Protein AF-A0A7V1CK65-F1 (afdb_monomer)

Nearest PDB structures (foldseek):
  6btm-assembly1_C  TM=9.304E-01  e=1.076E-06  Flavobacterium johnsoniae UW101

pLDDT: mean 80.93, std 14.14, range [46.09, 96.19]

Radius of gyration: 27.09 Å; Cα contacts (8 Å, |Δi|>4): 71; chains: 1; bounding box: 58×56×83 Å

Sequence (173 aa):
MAKTVESKKAETTEDKFKVKKRDDYAEVDPTLPYEKLNHDIAEAMRPFTLAWKIALAIGVTILIAGAVTFYMQTRIGLGLWGTGESVHWGLDLPTFVFFIGLSHSGTLISAILLFTGSNWRRPIYRCAEAMTFFSLLAVQVILMMHVGKPWRFFYMLPYPNYRTLWTNFRSAL

Secondary structure (DSSP, 8-state):
-HHHHHHHHHHHHHGGG----GGGGT---TTS-HHHHHHHHHHHTSS--HHHHHHHHHHHHHHHHHHHHHHHHHHH-GGGGS-BTTB---SHHHHHHHHHHHHHHHHHHHHHHHHTT-GGGHHHHHHHHHHHHHHHHHHHHHHHHHSS-GGGGGGGS----TT-----TT---

Solvent-accessible surface area (backbone atoms only — not comparable to full-atom values): 10323 Å² total; per-residue (Å²): 123,70,71,66,54,54,53,55,52,51,57,58,52,52,68,75,60,64,73,74,54,86,68,76,82,39,63,74,61,87,82,61,53,70,66,57,56,50,48,56,57,52,54,75,66,51,81,76,49,72,66,53,52,52,54,50,51,52,52,52,50,53,50,51,53,52,52,50,52,48,53,50,33,68,73,78,31,63,59,80,74,73,36,45,97,90,41,79,71,56,71,62,56,62,50,39,54,51,30,51,50,52,21,48,51,25,53,48,53,47,52,51,44,57,72,67,67,51,76,58,44,72,76,52,46,64,55,26,53,50,49,22,52,56,25,48,52,53,34,52,51,48,54,48,62,70,41,69,57,53,92,56,54,72,66,74,52,88,59,97,47,98,79,75,65,76,63,72,86,85,52,96,117

Foldseek 3Di:
DVVVVVVVVVVVVVVVPPPPPPVVVADPPPPDPPVVVVVVVVVVVPDDDPVRVVVVVVVVVVVVVLVVVLVVCLVPHPCVQVADPVGLDDVLVVLLVVLVVQLVVLVVLLVVCVVVVGRRCVVVNVVSVVRNVVSVVVNVSSVCSSPRNSVCVCLCDADDDPVRDGHDPVDPD

Structure (mmCIF, N/CA/C/O backbone):
data_AF-A0A7V1CK65-F1
#
_entry.id   AF-A0A7V1CK65-F1
#
loop_
_atom_site.group_PDB
_atom_site.id
_atom_site.type_symbol
_atom_site.label_atom_id
_atom_site.label_alt_id
_atom_site.label_comp_id
_atom_site.label_asym_id
_atom_site.label_entity_id
_atom_site.label_seq_id
_atom_site.pdbx_PDB_ins_code
_atom_site.Cartn_x
_atom_site.Cartn_y
_atom_site.Cartn_z
_atom_site.occupancy
_atom_site.B_iso_or_equiv
_atom_site.auth_seq_id
_atom_site.auth_comp_id
_atom_site.auth_asym_id
_atom_site.auth_atom_id
_atom_site.pdbx_PDB_model_num
ATOM 1 N N . M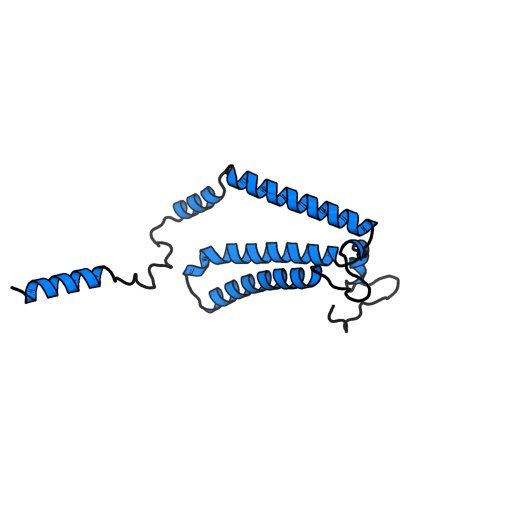ET A 1 1 ? -13.813 29.474 64.275 1.00 53.50 1 MET A N 1
ATOM 2 C CA . MET A 1 1 ? -14.329 29.753 62.914 1.00 53.50 1 MET A CA 1
ATOM 3 C C . MET A 1 1 ? -13.373 29.371 61.779 1.00 53.50 1 MET A C 1
ATOM 5 O O . MET A 1 1 ? -13.868 29.073 60.707 1.00 53.50 1 MET A O 1
ATOM 9 N N . ALA A 1 2 ? -12.046 29.323 61.975 1.00 54.62 2 ALA A N 1
ATOM 10 C CA . ALA A 1 2 ? -11.103 28.975 60.897 1.00 54.62 2 ALA A CA 1
ATOM 11 C C . ALA A 1 2 ? -11.134 27.488 60.461 1.00 54.62 2 ALA A C 1
ATOM 13 O O . ALA A 1 2 ? -11.035 27.198 59.273 1.00 54.62 2 ALA A O 1
ATOM 14 N N . LYS A 1 3 ? -11.364 26.546 61.390 1.00 55.03 3 LYS A N 1
ATOM 15 C CA . LYS A 1 3 ? -11.368 25.097 61.087 1.00 55.03 3 LYS A CA 1
ATOM 16 C C . LYS A 1 3 ? -12.515 24.638 60.170 1.00 55.03 3 LYS A C 1
ATOM 18 O O . LYS A 1 3 ? -12.366 23.664 59.443 1.00 55.03 3 LYS A O 1
ATOM 23 N N . THR A 1 4 ? -13.644 25.346 60.161 1.00 55.25 4 THR A N 1
ATOM 24 C CA . THR A 1 4 ? -14.797 25.015 59.305 1.00 55.25 4 THR A CA 1
ATOM 25 C C . THR A 1 4 ? -14.599 25.436 57.847 1.00 55.25 4 THR A C 1
ATOM 27 O O . THR A 1 4 ? -15.210 24.855 56.956 1.00 55.25 4 THR A O 1
ATOM 30 N N . VAL A 1 5 ? -13.733 26.420 57.583 1.00 58.66 5 VAL A N 1
ATOM 31 C CA . VAL A 1 5 ? -13.444 26.896 56.221 1.00 58.66 5 VAL A CA 1
ATOM 32 C C . VAL A 1 5 ? -12.428 25.986 55.521 1.00 58.66 5 VAL A C 1
ATOM 34 O O . VAL A 1 5 ? -12.585 25.705 54.335 1.00 58.66 5 VAL A O 1
ATOM 37 N N . GLU A 1 6 ? -11.436 25.462 56.249 1.00 57.75 6 GLU A N 1
ATOM 38 C CA . GLU A 1 6 ? -10.479 24.479 55.713 1.00 57.75 6 GLU A CA 1
ATOM 39 C C . GLU A 1 6 ? -11.134 23.138 55.373 1.00 57.75 6 GLU A C 1
ATOM 41 O O . GLU A 1 6 ? -10.889 22.601 54.296 1.00 57.75 6 GLU A O 1
ATOM 46 N N . SER A 1 7 ? -12.028 22.640 56.234 1.00 54.75 7 SER A N 1
ATOM 47 C CA . SER A 1 7 ? -12.791 21.409 55.979 1.00 54.75 7 SER A CA 1
ATOM 48 C C . SER A 1 7 ? -13.631 21.512 54.701 1.00 54.75 7 SER A C 1
ATOM 50 O O . SER A 1 7 ? -13.598 20.610 53.868 1.00 54.75 7 SER A O 1
ATOM 52 N N . LYS A 1 8 ? -14.302 22.649 54.486 1.00 53.94 8 LYS A N 1
ATOM 53 C CA . LYS A 1 8 ? -15.133 22.863 53.295 1.00 53.94 8 LYS A CA 1
ATOM 54 C C . LYS A 1 8 ? -14.306 23.000 52.012 1.00 53.94 8 LYS A C 1
ATOM 56 O O . LYS A 1 8 ? -14.773 22.624 50.939 1.00 53.94 8 LYS A O 1
ATOM 61 N N . LYS A 1 9 ? -13.081 23.531 52.119 1.00 54.41 9 LYS A N 1
ATOM 62 C CA . LYS A 1 9 ? -12.135 23.669 51.001 1.00 54.41 9 LYS A CA 1
ATOM 63 C C . LYS A 1 9 ? -11.519 22.325 50.608 1.00 54.41 9 LYS A C 1
ATOM 65 O O . LYS A 1 9 ? -11.358 22.092 49.417 1.00 54.41 9 LYS A O 1
ATOM 70 N N . ALA A 1 10 ? -11.245 21.451 51.580 1.00 53.75 10 ALA A N 1
ATOM 71 C CA . ALA A 1 10 ? -10.766 20.089 51.342 1.00 53.75 10 ALA A CA 1
ATOM 72 C C . ALA A 1 10 ? -11.810 19.244 50.587 1.00 53.75 10 ALA A C 1
ATOM 74 O O . ALA A 1 10 ? -11.482 18.619 49.579 1.00 53.75 10 ALA A O 1
ATOM 75 N N . GLU A 1 11 ? -13.079 19.340 50.990 1.00 53.78 11 GLU A N 1
ATOM 76 C CA . GLU A 1 11 ? -14.201 18.627 50.363 1.00 53.78 11 GLU A CA 1
ATOM 77 C C . GLU A 1 11 ? -14.463 19.098 48.915 1.00 53.78 11 GLU A C 1
ATOM 79 O O . GLU A 1 11 ? -14.742 18.296 48.027 1.00 53.78 11 GLU A O 1
ATOM 84 N N . THR A 1 12 ? -14.266 20.393 48.620 1.00 55.34 12 THR A N 1
ATOM 85 C CA . THR A 1 12 ? -14.391 20.923 47.244 1.00 55.34 12 THR A CA 1
ATOM 86 C C . THR A 1 12 ? -13.202 20.597 46.338 1.00 55.34 12 THR A C 1
ATOM 88 O O . THR A 1 12 ? -13.341 20.650 45.114 1.00 55.34 12 THR A O 1
ATOM 91 N N . THR A 1 13 ? -12.030 20.286 46.895 1.00 51.69 13 THR A N 1
ATOM 92 C CA . THR A 1 13 ? -10.880 19.802 46.115 1.00 51.69 13 THR A CA 1
ATOM 93 C C . THR A 1 13 ? -10.961 18.312 45.801 1.00 51.69 13 THR A C 1
ATOM 95 O O . THR A 1 13 ? -10.567 17.930 44.701 1.00 51.69 13 THR A O 1
ATOM 98 N N . GLU A 1 14 ? -11.519 17.485 46.692 1.00 52.25 14 GLU A N 1
ATOM 99 C CA . GLU A 1 14 ? -11.723 16.052 46.422 1.00 52.25 14 GLU A CA 1
ATOM 100 C C . GLU A 1 14 ? -12.759 15.813 45.318 1.00 52.25 14 GLU A C 1
ATOM 102 O O . GLU A 1 14 ? -12.556 14.964 44.451 1.00 52.25 14 GLU A O 1
ATOM 107 N N . ASP A 1 15 ? -13.814 16.628 45.253 1.00 51.44 15 ASP A N 1
ATOM 108 C CA . ASP A 1 15 ? -14.840 16.501 44.209 1.00 51.44 15 ASP A CA 1
ATOM 109 C C . ASP A 1 15 ? -14.325 16.924 42.815 1.00 51.44 15 ASP A C 1
ATOM 111 O O . ASP A 1 15 ? -14.802 16.446 41.785 1.00 51.44 15 ASP A O 1
ATOM 115 N N . LYS A 1 16 ? -13.282 17.769 42.765 1.00 49.78 16 LYS A N 1
ATOM 116 C CA . LYS A 1 16 ? -12.586 18.153 41.521 1.00 49.78 16 LYS A CA 1
ATOM 117 C C . LYS A 1 16 ? -11.588 17.104 41.030 1.00 49.78 16 LYS A C 1
ATOM 119 O O . LYS A 1 16 ? -11.169 17.172 39.876 1.00 49.78 16 LYS A O 1
ATOM 124 N N . PHE A 1 17 ? -11.231 16.140 41.876 1.00 47.66 17 PHE A N 1
ATOM 125 C CA . PHE A 1 17 ? -10.341 15.028 41.552 1.00 47.66 17 PHE A CA 1
ATOM 126 C C . PHE A 1 17 ? -11.060 13.683 41.709 1.00 47.66 17 PHE A C 1
ATOM 128 O O . PHE A 1 17 ? -10.465 12.684 42.110 1.00 47.66 17 PHE A O 1
ATOM 135 N N . LYS A 1 18 ? -12.349 13.616 41.346 1.00 49.09 18 LYS A N 1
ATOM 136 C CA . LYS A 1 18 ? -12.960 12.330 41.001 1.00 49.09 18 LYS A CA 1
ATOM 137 C C . LYS A 1 18 ? -12.278 11.809 39.745 1.00 49.09 18 LYS A C 1
ATOM 139 O O . LYS A 1 18 ? -12.666 12.122 38.621 1.00 49.09 18 LYS A O 1
ATOM 144 N N . VAL A 1 19 ? -11.229 11.017 39.954 1.00 51.81 19 VAL A N 1
ATOM 145 C CA . VAL A 1 19 ? -10.688 10.115 38.943 1.00 51.81 19 VAL A CA 1
ATOM 146 C C . VAL A 1 19 ? -11.854 9.233 38.519 1.00 51.81 19 VAL A C 1
ATOM 148 O O . VAL A 1 19 ? -12.283 8.350 39.262 1.00 51.81 19 VAL A O 1
ATOM 151 N N . LYS A 1 20 ? -12.426 9.556 37.358 1.00 46.72 20 LYS A N 1
ATOM 152 C CA . LYS A 1 20 ? -13.507 8.799 36.735 1.00 46.72 20 LYS A CA 1
ATOM 153 C C . LYS A 1 20 ? -13.046 7.337 36.675 1.00 46.72 20 LYS A C 1
ATOM 155 O O . LYS A 1 20 ? -11.889 7.063 36.336 1.00 46.72 20 LYS A O 1
ATOM 160 N N . LYS A 1 21 ? -13.878 6.422 37.172 1.00 46.09 21 LYS A N 1
ATOM 161 C CA . LYS A 1 21 ? -13.470 5.043 37.462 1.00 46.09 21 LYS A CA 1
ATOM 162 C C . LYS A 1 21 ? -12.960 4.434 36.156 1.00 46.09 21 LYS A C 1
ATOM 164 O O . LYS A 1 21 ? -13.515 4.714 35.100 1.00 46.09 21 LYS A O 1
ATOM 169 N N . ARG A 1 22 ? -11.898 3.621 36.195 1.00 53.06 22 ARG A N 1
ATOM 170 C CA . ARG A 1 22 ? -11.298 3.000 34.988 1.00 53.06 22 ARG A CA 1
ATOM 171 C C . ARG A 1 22 ? -12.320 2.245 34.118 1.00 53.06 22 ARG A C 1
ATOM 173 O O . ARG A 1 22 ? -12.087 2.064 32.927 1.00 53.06 22 ARG A O 1
ATOM 180 N N . ASP A 1 23 ? -13.442 1.875 34.718 1.00 54.28 23 ASP A N 1
ATOM 181 C CA . ASP A 1 23 ? -14.558 1.145 34.127 1.00 54.28 23 ASP A CA 1
ATOM 182 C C . ASP A 1 23 ? -15.474 2.062 33.274 1.00 54.28 23 ASP A C 1
ATOM 184 O O . ASP A 1 23 ? -16.091 1.607 32.315 1.00 54.28 23 ASP A O 1
ATOM 188 N N . ASP A 1 24 ? -15.472 3.380 33.523 1.00 51.09 24 ASP A N 1
ATOM 189 C CA . ASP A 1 24 ? -16.357 4.366 32.876 1.00 51.09 24 ASP A CA 1
ATOM 190 C C . ASP A 1 24 ? -15.937 4.753 31.440 1.00 51.09 24 ASP A C 1
ATOM 192 O O . ASP A 1 24 ? -16.645 5.496 30.757 1.00 51.09 24 ASP A O 1
ATOM 196 N N . TYR A 1 25 ? -14.755 4.332 30.981 1.00 49.75 25 TYR A N 1
ATOM 197 C CA . TYR A 1 25 ? -14.210 4.707 29.664 1.00 49.75 25 TYR A CA 1
ATOM 198 C C . TYR A 1 25 ? -14.469 3.658 28.571 1.00 49.75 25 TYR A C 1
ATOM 200 O O . TYR A 1 25 ? -14.114 3.874 27.414 1.00 49.75 25 TYR A O 1
ATOM 208 N N . ALA A 1 26 ? -15.036 2.507 28.939 1.00 51.78 26 ALA A N 1
ATOM 209 C CA . ALA A 1 26 ? -14.971 1.280 28.147 1.00 51.78 26 ALA A CA 1
ATOM 210 C C . ALA A 1 26 ? -16.319 0.585 27.932 1.00 51.78 26 ALA A C 1
ATOM 212 O O . ALA A 1 26 ? -16.426 -0.283 27.061 1.00 51.78 26 ALA A O 1
ATOM 213 N N . GLU A 1 27 ? -17.328 0.919 28.729 1.00 57.62 27 GLU A N 1
ATOM 214 C CA . GLU A 1 27 ? -18.617 0.255 28.661 1.00 57.62 27 GLU A CA 1
ATOM 215 C C . GLU A 1 27 ? -19.475 0.958 27.608 1.00 57.62 27 GLU A C 1
ATOM 217 O O . GLU A 1 27 ? -19.899 2.099 27.777 1.00 57.62 27 GLU A O 1
ATOM 222 N N . VAL A 1 28 ? -19.685 0.286 26.469 1.00 58.25 28 VAL A N 1
ATOM 223 C CA . VAL A 1 28 ? -20.832 0.588 25.604 1.00 58.25 28 VAL A CA 1
ATOM 224 C C . VAL A 1 28 ? -22.032 0.556 26.533 1.00 58.25 28 VAL A C 1
ATOM 226 O O . VAL A 1 28 ? -22.302 -0.517 27.067 1.00 58.25 28 VAL A O 1
ATOM 229 N N . ASP A 1 29 ? -22.659 1.711 26.776 1.00 62.03 29 ASP A N 1
ATOM 230 C CA . ASP A 1 29 ? -23.766 1.833 27.722 1.00 62.03 29 ASP A CA 1
ATOM 231 C C . ASP A 1 29 ? -24.743 0.672 27.468 1.00 62.03 29 ASP A C 1
ATOM 233 O O . ASP A 1 29 ? -25.343 0.609 26.389 1.00 62.03 29 ASP A O 1
ATOM 237 N N . PRO A 1 30 ? -24.850 -0.300 28.395 1.00 60.47 30 PRO A N 1
ATOM 238 C CA . PRO A 1 30 ? -25.604 -1.525 28.162 1.00 60.47 30 PRO A CA 1
ATOM 239 C C . PRO A 1 30 ? -27.108 -1.247 28.041 1.00 60.47 30 PRO A C 1
ATOM 241 O O . PRO A 1 30 ? -27.868 -2.145 27.682 1.00 60.47 30 PRO A O 1
ATOM 244 N N . THR A 1 31 ? -27.539 -0.009 28.313 1.00 62.12 31 THR A N 1
ATOM 245 C CA . THR A 1 31 ? -28.909 0.469 28.127 1.00 62.12 31 THR A CA 1
ATOM 246 C C . THR A 1 31 ? -29.175 1.055 26.737 1.00 62.12 31 THR A C 1
ATOM 248 O O . THR A 1 31 ? -30.337 1.296 26.399 1.00 62.12 31 THR A O 1
ATOM 251 N N . LEU A 1 32 ? -28.146 1.258 25.898 1.00 66.31 32 LEU A N 1
ATOM 252 C CA . LEU A 1 32 ? -28.332 1.720 24.523 1.00 66.31 32 LEU A CA 1
ATOM 253 C C . LEU A 1 32 ? -29.035 0.630 23.698 1.00 66.31 32 LEU A C 1
ATOM 255 O O . LEU A 1 32 ? -28.490 -0.463 23.520 1.00 66.31 32 LEU A O 1
ATOM 259 N N . PRO A 1 33 ? -30.226 0.912 23.138 1.00 78.94 33 PRO A N 1
ATOM 260 C CA . PRO A 1 33 ? -30.889 -0.015 22.236 1.00 78.94 33 PRO A CA 1
ATOM 261 C C . PRO A 1 33 ? -29.985 -0.295 21.031 1.00 78.94 33 PRO A C 1
ATOM 263 O O . PRO A 1 33 ? -29.454 0.646 20.435 1.00 78.94 33 PRO A O 1
ATOM 266 N N . TYR A 1 34 ? -29.867 -1.562 20.615 1.00 78.56 34 TYR A N 1
ATOM 267 C CA . TYR A 1 34 ? -29.152 -1.947 19.384 1.00 78.56 34 TYR A CA 1
ATOM 268 C C . TYR A 1 34 ? -29.597 -1.130 18.160 1.00 78.56 34 TYR A C 1
ATOM 270 O O . TYR A 1 34 ? -28.805 -0.867 17.260 1.00 78.56 34 TYR A O 1
ATOM 278 N N . GLU A 1 35 ? -30.856 -0.689 18.153 1.00 82.31 35 GLU A N 1
ATOM 279 C CA . GLU A 1 35 ? -31.422 0.201 17.143 1.00 82.31 35 GLU A CA 1
ATOM 280 C C . GLU A 1 35 ? -30.688 1.548 17.051 1.00 82.31 35 GLU A C 1
ATOM 282 O O . GLU A 1 35 ? -30.358 1.976 15.948 1.00 82.31 35 GLU A O 1
ATOM 287 N N . LYS A 1 36 ? -30.355 2.182 18.187 1.00 82.94 36 LYS A N 1
ATOM 288 C CA . LYS A 1 36 ? -29.600 3.446 18.201 1.00 82.94 36 LYS A CA 1
ATOM 289 C C . LYS A 1 36 ? -28.174 3.246 17.705 1.00 82.94 36 LYS A C 1
ATOM 291 O O . LYS A 1 36 ? -27.726 3.998 16.855 1.00 82.94 36 LYS A O 1
ATOM 296 N N . LEU A 1 37 ? -27.502 2.181 18.146 1.00 80.81 37 LEU A N 1
ATOM 297 C CA . LEU A 1 37 ? -26.152 1.858 17.673 1.00 80.81 37 LEU A CA 1
ATOM 298 C C . LEU A 1 37 ? -26.119 1.644 16.151 1.00 80.81 37 LEU A C 1
ATOM 300 O O . LEU A 1 37 ? -25.236 2.154 15.464 1.00 80.81 37 LEU A O 1
ATOM 304 N N . ASN A 1 38 ? -27.091 0.902 15.617 1.00 87.00 38 ASN A N 1
ATOM 305 C CA . ASN A 1 38 ? -27.206 0.679 14.180 1.00 87.00 38 ASN A CA 1
ATOM 306 C C . ASN A 1 38 ? -27.516 1.975 13.431 1.00 87.00 38 ASN A C 1
ATOM 308 O O . ASN A 1 38 ? -26.940 2.201 12.369 1.00 87.00 38 ASN A O 1
ATOM 312 N N . HIS A 1 39 ? -28.387 2.824 13.980 1.00 86.75 39 HIS A N 1
ATOM 313 C CA . HIS A 1 39 ? -28.687 4.132 13.412 1.00 86.75 39 HIS A CA 1
ATOM 314 C C . HIS A 1 39 ? -27.444 5.033 13.388 1.00 86.75 39 HIS A C 1
ATOM 316 O O . HIS A 1 39 ? -27.161 5.617 12.349 1.00 86.75 39 HIS A O 1
ATOM 322 N N . ASP A 1 40 ? -26.655 5.079 14.461 1.00 85.31 40 ASP A N 1
ATOM 323 C CA . ASP A 1 40 ? -25.446 5.907 14.559 1.00 85.31 40 ASP A CA 1
ATOM 324 C C . ASP A 1 40 ? -24.343 5.431 13.594 1.00 85.31 40 ASP A C 1
ATOM 326 O O . ASP A 1 40 ? -23.689 6.229 12.920 1.00 85.31 40 ASP A O 1
ATOM 330 N N . ILE A 1 41 ? -24.161 4.112 13.456 1.00 84.06 41 ILE A N 1
ATOM 331 C CA . ILE A 1 41 ? -23.229 3.534 12.471 1.00 84.06 41 ILE A CA 1
ATOM 332 C C . ILE A 1 41 ? -23.733 3.7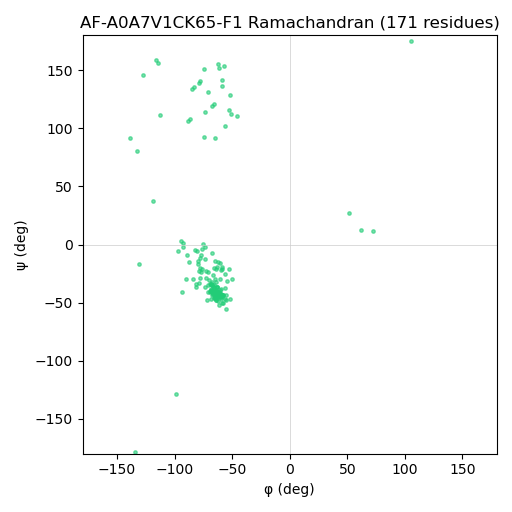74 11.040 1.00 84.06 41 ILE A C 1
ATOM 334 O O . ILE A 1 41 ? -22.939 4.074 10.146 1.00 84.06 41 ILE A O 1
ATOM 338 N N . ALA A 1 42 ? -25.040 3.650 10.802 1.00 85.94 42 ALA A N 1
ATOM 339 C CA . ALA A 1 42 ? -25.643 3.944 9.505 1.00 85.94 42 ALA A CA 1
ATOM 340 C C . ALA A 1 42 ? -25.574 5.438 9.167 1.00 85.94 42 ALA A C 1
ATOM 342 O O . ALA A 1 42 ? -25.408 5.807 8.006 1.00 85.94 42 ALA A O 1
ATOM 343 N N . GLU A 1 43 ? -25.632 6.303 10.173 1.00 85.81 43 GLU A N 1
ATOM 344 C CA . GLU A 1 43 ? -25.443 7.738 10.034 1.00 85.81 43 GLU A CA 1
ATOM 345 C C . GLU A 1 43 ? -24.000 8.083 9.658 1.00 85.81 43 GLU A C 1
ATOM 347 O O . GLU A 1 43 ? -23.792 8.937 8.801 1.00 85.81 43 GLU A O 1
ATOM 352 N N . ALA A 1 44 ? -23.000 7.349 10.150 1.00 79.31 44 ALA A N 1
ATOM 353 C CA . ALA A 1 44 ? -21.628 7.473 9.647 1.00 79.31 44 ALA A CA 1
ATOM 354 C C . ALA A 1 44 ? -21.484 7.083 8.155 1.00 79.31 44 ALA A C 1
ATOM 356 O O . ALA A 1 44 ? -20.519 7.4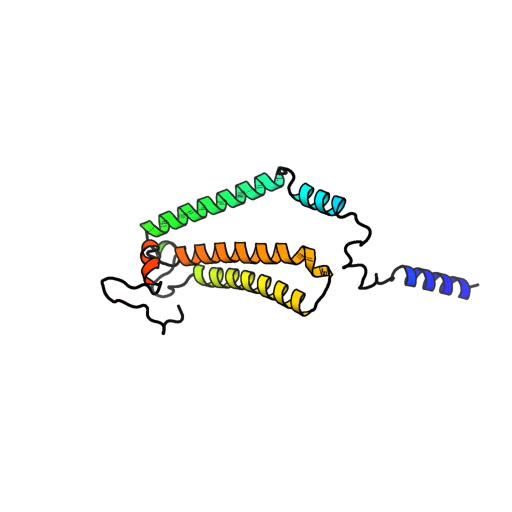89 7.507 1.00 79.31 44 ALA A O 1
ATOM 357 N N . MET A 1 45 ? -22.440 6.328 7.594 1.00 81.88 45 MET A N 1
ATOM 358 C CA . MET A 1 45 ? -22.520 5.993 6.163 1.00 81.88 45 MET A CA 1
ATOM 359 C C . MET A 1 45 ? -23.384 6.971 5.344 1.00 81.88 45 MET A C 1
ATOM 361 O O . MET A 1 45 ? -23.494 6.806 4.125 1.00 81.88 45 MET A O 1
ATOM 365 N N . ARG A 1 46 ? -24.009 7.983 5.968 1.00 78.62 46 ARG A N 1
ATOM 366 C CA . ARG A 1 46 ? -24.819 8.989 5.258 1.00 78.62 46 ARG A CA 1
ATOM 367 C C . ARG A 1 46 ? -23.975 9.804 4.265 1.00 78.62 46 ARG A C 1
ATOM 369 O O . ARG A 1 46 ? -22.754 9.897 4.402 1.00 78.62 46 ARG A O 1
ATOM 376 N N . PRO A 1 47 ? -24.614 10.371 3.222 1.00 67.81 47 PRO A N 1
ATOM 377 C CA . PRO A 1 47 ? -23.916 10.844 2.037 1.00 67.81 47 PRO A CA 1
ATOM 378 C C . PRO A 1 47 ? -22.908 11.963 2.304 1.00 67.81 47 PRO A C 1
ATOM 380 O O . PRO A 1 47 ? -23.032 12.787 3.206 1.00 67.81 47 PRO A O 1
ATOM 383 N N . PHE A 1 48 ? -21.909 11.970 1.428 1.00 66.69 48 PHE A N 1
ATOM 384 C CA . PHE A 1 48 ? -20.650 12.687 1.529 1.00 66.69 48 PHE A CA 1
ATOM 385 C C . PHE A 1 48 ? -20.782 14.184 1.815 1.00 66.69 48 PHE A C 1
ATOM 387 O O . PHE A 1 48 ? -21.229 14.963 0.963 1.00 66.69 48 PHE A O 1
ATOM 394 N N . THR A 1 49 ? -20.281 14.590 2.981 1.00 86.75 49 THR A N 1
ATOM 395 C CA . THR A 1 49 ? -19.992 15.993 3.283 1.00 86.75 49 THR A CA 1
ATOM 396 C C . THR A 1 49 ? -19.026 16.564 2.242 1.00 86.75 49 THR A C 1
ATOM 398 O O . THR A 1 49 ? -18.239 15.843 1.621 1.00 86.75 49 THR A O 1
ATOM 401 N N . LEU A 1 50 ? -19.068 17.880 2.034 1.00 88.31 50 LEU A N 1
ATOM 402 C CA . LEU A 1 50 ? -18.174 18.550 1.086 1.00 88.31 50 LEU A CA 1
ATOM 403 C C . LEU A 1 50 ? -16.693 18.276 1.416 1.00 88.31 50 LEU A C 1
ATOM 405 O O . LEU A 1 50 ? -15.901 18.020 0.514 1.00 88.31 50 LEU A O 1
ATOM 409 N N . ALA A 1 51 ? -16.352 18.217 2.707 1.00 88.88 51 ALA A N 1
ATOM 410 C CA . ALA A 1 51 ? -15.024 17.843 3.185 1.00 88.88 51 ALA A CA 1
ATOM 411 C C . ALA A 1 51 ? -14.607 16.429 2.741 1.00 88.88 51 ALA A C 1
ATOM 413 O O . ALA A 1 51 ? -13.493 16.249 2.255 1.00 88.88 51 ALA A O 1
ATOM 414 N N . TRP A 1 52 ? -15.505 15.441 2.836 1.00 90.19 52 TRP A N 1
ATOM 415 C CA . TRP A 1 52 ? -15.219 14.082 2.372 1.00 90.19 52 TRP A CA 1
ATOM 416 C C . TRP A 1 52 ? -14.974 14.039 0.862 1.00 90.19 52 TRP A C 1
ATOM 418 O O . TRP A 1 52 ? -14.028 13.401 0.408 1.00 90.19 52 TRP A O 1
ATOM 428 N N . LYS A 1 53 ? -15.780 14.765 0.071 1.00 90.88 53 LYS A N 1
ATOM 429 C CA . LYS A 1 53 ? -15.606 14.827 -1.391 1.00 90.88 53 LYS A CA 1
ATOM 430 C C . LYS A 1 53 ? -14.267 15.451 -1.777 1.00 90.88 53 LYS A C 1
ATOM 432 O O . LYS A 1 53 ? -13.616 14.951 -2.688 1.00 90.88 53 LYS A O 1
ATOM 437 N N . ILE A 1 54 ? -13.847 16.507 -1.078 1.00 93.88 54 ILE A N 1
ATOM 438 C CA . ILE A 1 54 ? -12.539 17.142 -1.289 1.00 93.88 54 ILE A CA 1
ATOM 439 C C . ILE A 1 54 ? -11.410 16.170 -0.935 1.00 93.88 54 ILE A C 1
ATOM 441 O O . ILE A 1 54 ? -10.497 15.989 -1.736 1.00 93.88 54 ILE A O 1
ATOM 445 N N . ALA A 1 55 ? -11.487 15.505 0.220 1.00 92.38 55 ALA A N 1
ATOM 446 C CA . ALA A 1 55 ? -10.488 14.520 0.629 1.00 92.38 55 ALA A CA 1
ATOM 447 C C . ALA A 1 55 ? -10.373 13.368 -0.385 1.00 92.38 55 ALA A C 1
ATOM 449 O O . ALA A 1 55 ? -9.264 12.995 -0.771 1.00 92.38 55 ALA A O 1
ATOM 450 N N . LEU A 1 56 ? -11.507 12.857 -0.880 1.00 92.94 56 LEU A N 1
ATOM 451 C CA . LEU A 1 56 ? -11.527 11.842 -1.931 1.00 92.94 56 LEU A CA 1
ATOM 452 C C . LEU A 1 56 ? -10.917 12.371 -3.238 1.00 92.94 56 LEU A C 1
ATOM 454 O O . LEU A 1 56 ? -10.088 11.690 -3.834 1.00 92.94 56 LEU A O 1
ATOM 458 N N . ALA A 1 57 ? -11.279 13.578 -3.677 1.00 94.75 57 ALA A N 1
ATOM 459 C CA . ALA A 1 57 ? -10.739 14.168 -4.902 1.00 94.75 57 ALA A CA 1
ATOM 460 C C . ALA A 1 57 ? -9.213 14.335 -4.836 1.00 94.75 57 ALA A C 1
ATOM 462 O O . ALA A 1 57 ? -8.517 14.009 -5.799 1.00 94.75 57 ALA A O 1
ATOM 463 N N . ILE A 1 58 ? -8.679 14.771 -3.690 1.00 96.12 58 ILE A N 1
ATOM 464 C CA . ILE A 1 58 ? -7.232 14.857 -3.454 1.00 96.12 58 ILE A CA 1
ATOM 465 C C . ILE A 1 58 ? -6.600 13.462 -3.524 1.00 96.12 58 ILE A C 1
ATOM 467 O O . ILE A 1 58 ? -5.631 13.271 -4.257 1.00 96.12 58 ILE A O 1
ATOM 471 N N . GLY A 1 59 ? -7.174 12.474 -2.829 1.00 94.00 59 GLY A N 1
ATOM 472 C CA . GLY A 1 59 ? -6.676 11.096 -2.841 1.00 94.00 59 GLY A CA 1
ATOM 473 C C . GLY A 1 59 ? -6.644 10.483 -4.245 1.00 94.00 59 GLY A C 1
ATOM 474 O O . GLY A 1 59 ? -5.631 9.917 -4.652 1.00 94.00 59 GLY A O 1
ATOM 475 N N . VAL A 1 60 ? -7.714 10.659 -5.024 1.00 95.38 60 VAL A N 1
ATOM 476 C CA . VAL A 1 60 ? -7.799 10.190 -6.417 1.00 95.38 60 VAL A CA 1
ATOM 477 C C . VAL A 1 60 ? -6.789 10.914 -7.306 1.00 95.38 60 VAL A C 1
ATOM 479 O O . VAL A 1 60 ? -6.143 10.278 -8.133 1.00 95.38 60 VAL A O 1
ATOM 482 N N . THR A 1 61 ? -6.595 12.220 -7.116 1.00 96.19 61 THR A N 1
ATOM 483 C CA . THR A 1 61 ? -5.610 12.993 -7.890 1.00 96.19 61 THR A CA 1
ATOM 484 C C . THR A 1 61 ? -4.187 12.495 -7.633 1.00 96.19 61 THR A C 1
ATOM 486 O O . THR A 1 61 ? -3.431 12.289 -8.582 1.00 96.19 61 THR A O 1
ATOM 489 N N . ILE A 1 62 ? -3.833 12.227 -6.371 1.00 95.19 62 ILE A N 1
ATOM 490 C CA . ILE A 1 62 ? -2.528 11.655 -6.001 1.00 95.19 62 ILE A CA 1
ATOM 491 C C . ILE A 1 62 ? -2.362 10.251 -6.598 1.00 95.19 62 ILE A C 1
ATOM 493 O O . ILE A 1 62 ? -1.301 9.942 -7.137 1.00 95.19 62 ILE A O 1
ATOM 497 N N . LEU A 1 63 ? -3.407 9.416 -6.566 1.00 93.44 63 LEU A N 1
ATOM 498 C CA . LEU A 1 63 ? -3.374 8.086 -7.183 1.00 93.44 63 LEU A CA 1
ATOM 499 C C . LEU A 1 63 ? -3.172 8.148 -8.700 1.00 93.44 63 LEU A C 1
ATOM 501 O O . LEU A 1 63 ? -2.368 7.387 -9.235 1.00 93.44 63 LEU A O 1
ATOM 505 N N . ILE A 1 64 ? -3.853 9.062 -9.398 1.00 95.56 64 ILE A N 1
ATOM 506 C CA . ILE A 1 64 ? -3.674 9.259 -10.843 1.00 95.56 64 ILE A CA 1
ATOM 507 C C . ILE A 1 64 ? -2.250 9.735 -11.137 1.00 95.56 64 ILE A C 1
ATOM 509 O O . ILE A 1 64 ? -1.604 9.190 -12.030 1.00 95.56 64 ILE A O 1
ATOM 513 N N . ALA A 1 65 ? -1.729 10.694 -10.367 1.00 94.44 65 ALA A N 1
ATOM 514 C CA . ALA A 1 65 ? -0.348 11.146 -10.506 1.00 94.44 65 ALA A CA 1
ATOM 515 C C . ALA A 1 65 ? 0.647 9.986 -10.315 1.00 94.44 65 ALA A C 1
ATOM 517 O O . ALA A 1 65 ? 1.549 9.821 -11.133 1.00 94.44 65 ALA A O 1
ATOM 518 N N . GLY A 1 66 ? 0.432 9.131 -9.308 1.00 91.44 66 GLY A N 1
ATOM 519 C CA . GLY A 1 66 ? 1.223 7.918 -9.077 1.00 91.44 66 GLY A CA 1
ATOM 520 C C . GLY A 1 66 ? 1.127 6.885 -10.210 1.00 91.44 66 GLY A C 1
ATOM 521 O O . GLY A 1 66 ? 2.116 6.249 -10.567 1.00 91.44 66 GLY A O 1
ATOM 522 N N . ALA A 1 67 ? -0.045 6.727 -10.827 1.00 91.94 67 ALA A N 1
ATOM 523 C CA . ALA A 1 67 ? -0.215 5.846 -11.982 1.00 91.94 67 ALA A CA 1
ATOM 524 C C . ALA A 1 67 ? 0.515 6.382 -13.227 1.00 91.94 67 ALA A C 1
ATOM 526 O O . ALA A 1 67 ? 1.122 5.610 -13.972 1.00 91.94 67 ALA A O 1
ATOM 527 N N . VAL A 1 68 ? 0.501 7.703 -13.436 1.00 93.31 68 VAL A N 1
ATOM 528 C CA . VAL A 1 68 ? 1.239 8.359 -14.525 1.00 93.31 68 VAL A CA 1
ATOM 529 C C . VAL A 1 68 ? 2.745 8.208 -14.325 1.00 93.31 68 VAL A C 1
ATOM 531 O O . VAL A 1 68 ? 3.438 7.826 -15.268 1.00 93.31 68 VAL A O 1
ATOM 534 N N . THR A 1 69 ? 3.264 8.435 -13.113 1.00 90.25 69 THR A N 1
ATOM 535 C CA . THR A 1 69 ? 4.697 8.251 -12.832 1.00 90.25 69 THR A CA 1
ATOM 536 C C . THR A 1 69 ? 5.123 6.796 -13.003 1.00 90.25 69 THR A C 1
ATOM 538 O O . THR A 1 69 ? 6.158 6.547 -13.621 1.00 90.25 69 THR A O 1
ATOM 541 N N . PHE A 1 70 ? 4.306 5.829 -12.571 1.00 89.75 70 PHE A N 1
ATOM 542 C CA . PHE A 1 70 ? 4.562 4.409 -12.826 1.00 89.75 70 PHE A CA 1
ATOM 543 C C . PHE A 1 70 ? 4.600 4.091 -14.323 1.00 89.75 70 PHE A C 1
ATOM 545 O O . PHE A 1 70 ? 5.518 3.421 -14.799 1.00 89.75 70 PHE A O 1
ATOM 552 N N . TYR A 1 71 ? 3.647 4.614 -15.099 1.00 90.19 71 TYR A N 1
ATOM 553 C CA . TYR A 1 71 ? 3.648 4.437 -16.547 1.00 90.19 71 TYR A CA 1
ATOM 554 C C . TYR A 1 71 ? 4.920 5.013 -17.184 1.00 90.19 71 TYR A C 1
ATOM 556 O O . TYR A 1 71 ? 5.586 4.323 -17.957 1.00 90.19 71 TYR A O 1
ATOM 564 N N . MET A 1 72 ? 5.318 6.233 -16.816 1.00 90.38 72 MET A N 1
ATOM 565 C CA . MET A 1 72 ? 6.559 6.848 -17.300 1.00 90.38 72 MET A CA 1
ATOM 566 C C . MET A 1 72 ? 7.791 6.017 -16.928 1.00 90.38 72 MET A C 1
ATOM 568 O O . MET A 1 72 ? 8.640 5.761 -17.782 1.00 90.38 72 MET A O 1
ATOM 572 N N . GLN A 1 73 ? 7.854 5.521 -15.693 1.00 89.00 73 GLN A N 1
ATOM 573 C CA . GLN A 1 73 ? 8.929 4.652 -15.226 1.00 89.00 73 GLN A CA 1
ATOM 574 C C . GLN A 1 73 ? 9.019 3.359 -16.044 1.00 89.00 73 GLN A C 1
ATOM 576 O O . GLN A 1 73 ? 10.116 2.959 -16.425 1.00 89.00 73 GLN A O 1
ATOM 581 N N . THR A 1 74 ? 7.896 2.717 -16.384 1.00 86.81 74 THR A N 1
ATOM 582 C CA . THR A 1 74 ? 7.933 1.497 -17.213 1.00 86.81 74 THR A CA 1
ATOM 583 C C . THR A 1 74 ? 8.467 1.733 -18.631 1.00 86.81 74 THR A C 1
ATOM 585 O O . THR A 1 74 ? 8.922 0.786 -19.273 1.00 86.81 74 THR A O 1
ATOM 588 N N . ARG A 1 75 ? 8.432 2.979 -19.126 1.00 87.56 75 ARG A N 1
ATOM 589 C CA . ARG A 1 75 ? 8.915 3.356 -20.465 1.00 87.56 75 ARG A CA 1
ATOM 590 C C . ARG A 1 75 ? 10.360 3.847 -20.463 1.00 87.56 75 ARG A C 1
ATOM 592 O O . ARG A 1 75 ? 11.101 3.500 -21.374 1.00 87.56 75 ARG A O 1
ATOM 599 N N . ILE A 1 76 ? 10.739 4.646 -19.467 1.00 87.50 76 ILE A N 1
ATOM 600 C CA . ILE A 1 76 ? 12.058 5.294 -19.370 1.00 87.50 76 ILE A CA 1
ATOM 601 C C . ILE A 1 76 ? 13.057 4.407 -18.606 1.00 87.50 76 ILE A C 1
ATOM 603 O O . ILE A 1 76 ? 14.250 4.423 -18.896 1.00 87.50 76 ILE A O 1
ATOM 607 N N . GLY A 1 77 ? 12.572 3.587 -17.672 1.00 84.38 77 GLY A N 1
ATOM 608 C CA . GLY A 1 77 ? 13.371 2.724 -16.805 1.00 84.38 77 GLY A CA 1
ATOM 609 C C . GLY A 1 77 ? 13.472 3.234 -15.362 1.00 84.38 77 GLY A C 1
ATOM 610 O O . GLY A 1 77 ? 12.998 4.317 -15.020 1.00 84.38 77 GLY A O 1
ATOM 611 N N . LEU A 1 78 ? 14.116 2.431 -14.505 1.00 83.44 78 LEU A N 1
ATOM 612 C CA . LEU A 1 78 ? 14.288 2.711 -13.069 1.00 83.44 78 LEU A CA 1
ATOM 613 C C . LEU A 1 78 ? 15.162 3.942 -12.775 1.00 83.44 78 LEU A C 1
ATOM 615 O O . LEU A 1 78 ? 15.019 4.539 -11.716 1.00 83.44 78 LEU A O 1
ATOM 619 N N . GLY A 1 79 ? 15.999 4.380 -13.724 1.00 79.94 79 GLY A N 1
ATOM 620 C CA . GLY A 1 79 ? 16.854 5.563 -13.557 1.00 79.94 79 GLY A CA 1
ATOM 621 C C . GLY A 1 79 ? 16.091 6.879 -13.342 1.00 79.94 79 GLY A C 1
ATOM 622 O O . GLY A 1 79 ? 16.674 7.849 -12.865 1.00 79.94 79 GLY A O 1
ATOM 623 N N . LEU A 1 80 ? 14.778 6.916 -13.617 1.00 83.25 80 LEU A N 1
ATOM 624 C CA . LEU A 1 80 ? 13.911 8.061 -13.301 1.00 83.25 80 LEU A CA 1
ATOM 625 C C . LEU A 1 80 ? 13.876 8.378 -11.792 1.00 83.25 80 LEU A C 1
ATOM 627 O O . LEU A 1 80 ? 13.567 9.499 -11.403 1.00 83.25 80 LEU A O 1
ATOM 631 N N . TRP A 1 81 ? 14.207 7.402 -10.946 1.00 78.19 81 TRP A N 1
ATOM 632 C CA . TRP A 1 81 ? 14.176 7.518 -9.488 1.00 78.19 81 TRP A CA 1
ATOM 633 C C . TRP A 1 81 ? 15.425 8.191 -8.908 1.00 78.19 81 TRP A C 1
ATOM 635 O O . TRP A 1 81 ? 15.497 8.414 -7.702 1.00 78.19 81 TRP A O 1
ATOM 645 N N . GLY A 1 82 ? 16.417 8.502 -9.749 1.00 81.75 82 GLY A N 1
ATOM 646 C CA . GLY A 1 82 ? 17.704 9.032 -9.301 1.00 81.75 82 GLY A CA 1
ATOM 647 C C . GLY A 1 82 ? 18.586 7.991 -8.605 1.00 81.75 82 GLY A C 1
ATOM 648 O O . GLY A 1 82 ? 19.591 8.355 -8.000 1.00 81.75 82 GLY A O 1
ATOM 649 N N . THR A 1 83 ? 18.227 6.706 -8.684 1.00 80.62 83 THR A N 1
ATOM 650 C CA . THR A 1 83 ? 19.090 5.596 -8.279 1.00 80.62 83 THR A CA 1
ATOM 651 C C . THR A 1 83 ? 20.137 5.339 -9.361 1.00 80.62 83 THR A C 1
ATOM 653 O O . THR A 1 83 ? 19.869 5.444 -10.560 1.00 80.62 83 THR A O 1
ATOM 656 N N . GLY A 1 84 ? 21.360 5.044 -8.934 1.00 78.94 84 GLY A N 1
ATOM 657 C CA . GLY A 1 84 ? 22.500 4.793 -9.813 1.00 78.94 84 GLY A CA 1
ATOM 658 C C . GLY A 1 84 ? 23.277 3.563 -9.363 1.00 78.94 84 GLY A C 1
ATOM 659 O O . GLY A 1 84 ? 22.941 2.950 -8.355 1.00 78.94 84 GLY A O 1
ATOM 660 N N . GLU A 1 85 ? 24.356 3.239 -10.070 1.00 78.44 85 GLU A N 1
ATOM 661 C CA . GLU A 1 85 ? 25.198 2.058 -9.794 1.00 78.44 85 GLU A CA 1
ATOM 662 C C . GLU A 1 85 ? 25.750 2.018 -8.351 1.00 78.44 85 GLU A C 1
ATOM 664 O O . GLU A 1 85 ? 26.026 0.953 -7.807 1.00 78.44 85 GLU A O 1
ATOM 669 N N . SER A 1 86 ? 25.893 3.169 -7.685 1.00 83.62 86 SER A N 1
ATOM 670 C CA . SER A 1 86 ? 26.346 3.219 -6.286 1.00 83.62 86 SER A CA 1
ATOM 671 C C . SER A 1 86 ? 25.218 3.008 -5.271 1.00 83.62 86 SER A C 1
ATOM 673 O O . SER A 1 86 ? 25.463 2.517 -4.171 1.00 83.62 86 SER A O 1
ATOM 675 N N . VAL A 1 87 ? 23.984 3.394 -5.613 1.00 82.50 87 VAL A N 1
ATOM 676 C CA . VAL A 1 87 ? 22.805 3.321 -4.736 1.00 82.50 87 VAL A CA 1
ATOM 677 C C . VAL A 1 87 ? 21.623 2.841 -5.568 1.00 82.50 87 VAL A C 1
ATOM 679 O O . VAL A 1 87 ? 20.913 3.629 -6.195 1.00 82.50 87 VAL A O 1
ATOM 682 N N . HIS A 1 88 ? 21.434 1.524 -5.569 1.00 80.94 88 HIS A N 1
ATOM 683 C CA . HIS A 1 88 ? 20.389 0.858 -6.342 1.00 80.94 88 HIS A CA 1
ATOM 684 C C . HIS A 1 88 ? 19.005 0.977 -5.700 1.00 80.94 88 HIS A C 1
ATOM 686 O O . HIS A 1 88 ? 17.998 0.930 -6.403 1.00 80.94 88 HIS A O 1
ATOM 692 N N . TRP A 1 89 ? 18.956 1.098 -4.371 1.00 85.81 89 TRP A N 1
ATOM 693 C CA . TRP A 1 89 ? 17.729 1.164 -3.580 1.00 85.81 89 TRP A CA 1
ATOM 694 C C . TRP A 1 89 ? 17.627 2.554 -2.967 1.00 85.81 89 TRP A C 1
ATOM 696 O O . TRP A 1 89 ? 18.462 2.943 -2.149 1.00 85.81 89 TRP A O 1
ATOM 706 N N . GLY A 1 90 ? 16.648 3.318 -3.438 1.00 86.00 90 GLY A N 1
ATOM 707 C CA . GLY A 1 90 ? 16.445 4.711 -3.076 1.00 86.00 90 GLY A CA 1
ATOM 708 C C . GLY A 1 90 ? 15.366 4.846 -2.011 1.00 86.00 90 GLY A C 1
ATOM 709 O O . GLY A 1 90 ? 15.399 4.193 -0.972 1.00 86.00 90 GLY A O 1
ATOM 710 N N . LEU A 1 91 ? 14.397 5.725 -2.267 1.00 87.50 91 LEU A N 1
ATOM 711 C CA . LEU A 1 91 ? 13.280 5.974 -1.354 1.00 87.50 91 LEU A CA 1
ATOM 712 C C . LEU A 1 91 ? 12.188 4.893 -1.400 1.00 87.50 91 LEU A C 1
ATOM 714 O O . LEU A 1 91 ? 11.341 4.874 -0.511 1.00 87.50 91 LEU A O 1
ATOM 718 N N . ASP A 1 92 ? 12.206 3.983 -2.375 1.00 88.31 92 ASP A N 1
ATOM 719 C CA . ASP A 1 92 ? 11.331 2.798 -2.421 1.00 88.31 92 ASP A CA 1
ATOM 720 C C . ASP A 1 92 ? 11.450 1.965 -1.156 1.00 88.31 92 ASP A C 1
ATOM 722 O O . ASP A 1 92 ? 10.441 1.684 -0.513 1.00 88.31 92 ASP A O 1
ATOM 726 N N . LEU A 1 93 ? 12.669 1.551 -0.810 1.00 90.25 93 LEU A N 1
ATOM 727 C CA . LEU A 1 93 ? 12.872 0.561 0.241 1.00 90.25 93 LEU A CA 1
ATOM 728 C C . LEU A 1 93 ? 12.505 1.102 1.634 1.00 90.25 93 LEU A C 1
ATOM 730 O O . LEU A 1 93 ? 11.740 0.436 2.334 1.00 90.25 93 LEU A O 1
ATOM 734 N N . PRO A 1 94 ? 12.942 2.311 2.049 1.00 93.00 94 PRO A N 1
ATOM 735 C CA . PRO A 1 94 ? 12.494 2.901 3.307 1.00 93.00 94 PRO A CA 1
ATOM 736 C C . PRO A 1 94 ? 10.977 3.095 3.352 1.00 93.00 94 PRO A C 1
ATOM 738 O O . PRO A 1 94 ? 10.357 2.850 4.385 1.00 93.00 94 PRO A O 1
ATOM 741 N N . THR A 1 95 ? 10.363 3.485 2.231 1.00 92.75 95 THR A N 1
ATOM 742 C CA . THR A 1 95 ? 8.910 3.687 2.147 1.00 92.75 95 THR A CA 1
ATOM 743 C C . THR A 1 95 ? 8.163 2.355 2.249 1.00 92.75 95 THR A C 1
ATOM 745 O O . THR A 1 95 ? 7.177 2.254 2.976 1.00 92.75 95 THR A O 1
ATOM 748 N N . PHE A 1 96 ? 8.663 1.299 1.606 1.00 93.38 96 PHE A N 1
ATOM 749 C CA . PHE A 1 96 ? 8.163 -0.069 1.748 1.00 93.38 96 PHE A CA 1
ATOM 750 C C . PHE A 1 96 ? 8.219 -0.541 3.210 1.00 93.38 96 PHE A C 1
ATOM 752 O O . PHE A 1 96 ? 7.202 -0.982 3.750 1.00 93.38 96 PHE A O 1
ATOM 759 N N . VAL A 1 97 ? 9.372 -0.393 3.876 1.00 94.69 97 VAL A N 1
ATOM 76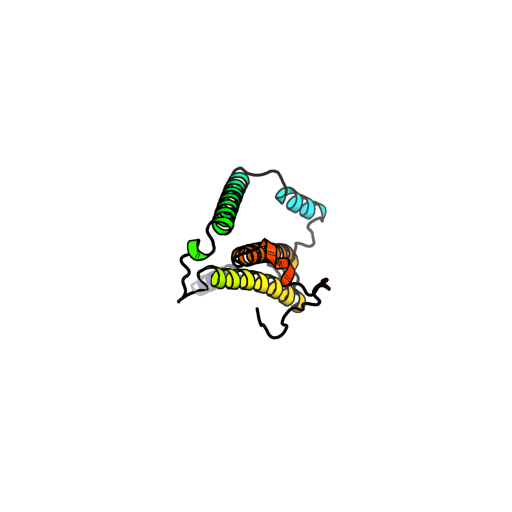0 C CA . VAL A 1 97 ? 9.547 -0.785 5.287 1.00 94.69 97 VAL A CA 1
ATOM 761 C C . VAL A 1 97 ? 8.645 0.040 6.210 1.00 94.69 97 VAL A C 1
ATOM 763 O O . VAL A 1 97 ? 8.085 -0.483 7.174 1.00 94.69 97 VAL A O 1
ATOM 766 N N . PHE A 1 98 ? 8.442 1.320 5.907 1.00 94.50 98 PHE A N 1
ATOM 767 C CA . PHE A 1 98 ? 7.527 2.169 6.661 1.00 94.50 98 PHE A CA 1
ATOM 768 C C . PHE A 1 98 ? 6.084 1.643 6.606 1.00 94.50 98 PHE A C 1
ATOM 770 O O . PHE A 1 98 ? 5.467 1.418 7.651 1.00 94.50 98 PHE A O 1
ATOM 777 N N . PHE A 1 99 ? 5.552 1.376 5.409 1.00 94.69 99 PHE A N 1
ATOM 778 C CA . PHE A 1 99 ? 4.175 0.891 5.267 1.00 94.69 99 PHE A CA 1
ATOM 779 C C . PHE A 1 99 ? 3.983 -0.537 5.788 1.00 94.69 99 PHE A C 1
ATOM 781 O O . PHE A 1 99 ? 2.936 -0.833 6.370 1.00 94.69 99 PHE A O 1
ATOM 788 N N . ILE A 1 100 ? 4.982 -1.418 5.661 1.00 95.25 100 ILE A N 1
ATOM 789 C CA . ILE A 1 100 ? 4.885 -2.759 6.253 1.00 95.25 100 ILE A CA 1
ATOM 790 C C . ILE A 1 100 ? 4.913 -2.698 7.788 1.00 95.25 100 ILE A C 1
ATOM 792 O O . ILE A 1 100 ? 4.180 -3.439 8.445 1.00 95.25 100 ILE A O 1
ATOM 796 N N . GLY A 1 101 ? 5.660 -1.749 8.364 1.00 95.19 101 GLY A N 1
ATOM 797 C CA . GLY A 1 101 ? 5.634 -1.444 9.795 1.00 95.19 101 GLY A CA 1
ATOM 798 C C . GLY A 1 101 ? 4.259 -0.966 10.273 1.00 95.19 101 GLY A C 1
ATOM 799 O O . GLY A 1 101 ? 3.761 -1.456 11.291 1.00 95.19 101 GLY A O 1
ATOM 800 N N . LEU A 1 102 ? 3.595 -0.084 9.510 1.00 94.50 102 LEU A N 1
ATOM 801 C CA . LEU A 1 102 ? 2.212 0.329 9.795 1.00 94.50 102 LEU A CA 1
ATOM 802 C C . LEU A 1 102 ? 1.246 -0.860 9.757 1.00 94.50 102 LEU A C 1
ATOM 804 O O . LEU A 1 102 ? 0.434 -1.024 10.671 1.00 94.50 102 LEU A O 1
ATOM 808 N N . SER A 1 103 ? 1.371 -1.735 8.757 1.00 95.00 103 SER A N 1
ATOM 809 C CA . SER A 1 103 ? 0.551 -2.946 8.679 1.00 95.00 103 SER A CA 1
ATOM 810 C C . SER A 1 103 ? 0.759 -3.865 9.886 1.00 95.00 103 SER A C 1
ATOM 812 O O . SER A 1 103 ? -0.205 -4.394 10.439 1.00 95.00 103 SER A O 1
ATOM 814 N N . HIS A 1 104 ? 2.000 -4.065 10.328 1.00 94.56 104 HIS A N 1
ATOM 815 C CA . HIS A 1 104 ? 2.270 -4.958 11.452 1.00 94.56 104 HIS A CA 1
ATOM 816 C C . HIS A 1 104 ? 1.718 -4.397 12.768 1.00 94.56 104 HIS A C 1
ATOM 818 O O . HIS A 1 104 ? 1.096 -5.133 13.537 1.00 94.56 104 HIS A O 1
ATOM 824 N N . SER A 1 105 ? 1.841 -3.082 12.978 1.00 93.31 105 SER A N 1
ATOM 825 C CA . SER A 1 105 ? 1.272 -2.386 14.138 1.00 93.31 105 SER A CA 1
ATOM 826 C C . SER A 1 105 ? -0.240 -2.616 14.269 1.00 93.31 105 SER A C 1
ATOM 828 O O . SER A 1 105 ? -0.721 -2.958 15.349 1.00 93.31 105 SER A O 1
ATOM 830 N N . GLY A 1 106 ? -0.997 -2.550 13.166 1.00 87.75 106 GLY A N 1
ATOM 831 C CA . GLY A 1 106 ? -2.442 -2.808 13.199 1.00 87.75 106 GLY A CA 1
ATOM 832 C C . GLY A 1 106 ? -2.801 -4.259 13.560 1.00 87.75 106 GLY A C 1
ATOM 833 O O . GLY A 1 106 ? -3.728 -4.491 14.345 1.00 87.75 106 GLY A O 1
ATOM 834 N N . THR A 1 107 ? -2.033 -5.243 13.070 1.00 91.62 107 THR A N 1
ATOM 835 C CA . THR A 1 107 ? -2.220 -6.654 13.465 1.00 91.62 107 THR A CA 1
ATOM 836 C C . THR A 1 107 ? -1.835 -6.905 14.922 1.00 91.62 107 THR A C 1
ATOM 838 O O . THR A 1 107 ? -2.549 -7.616 15.628 1.00 91.62 107 THR A O 1
ATOM 841 N N . LEU A 1 108 ? -0.757 -6.271 15.397 1.00 90.25 108 LEU A N 1
ATOM 842 C CA . LEU A 1 108 ? -0.268 -6.389 16.768 1.00 90.25 108 LEU A CA 1
ATOM 843 C C . LEU A 1 108 ? -1.291 -5.831 17.762 1.00 90.25 108 LEU A C 1
ATOM 845 O O . LEU A 1 108 ? -1.634 -6.507 18.728 1.00 90.25 108 LEU A O 1
ATOM 849 N N . ILE A 1 109 ? -1.823 -4.631 17.505 1.00 88.25 109 ILE A N 1
ATOM 850 C CA . ILE A 1 109 ? -2.863 -4.015 18.343 1.00 88.25 109 ILE A CA 1
ATOM 851 C C . ILE A 1 109 ? -4.084 -4.934 18.418 1.00 88.25 109 ILE A C 1
ATOM 853 O O . ILE A 1 109 ? -4.610 -5.175 19.504 1.00 88.25 109 ILE A O 1
ATOM 857 N N . SER A 1 110 ? -4.497 -5.509 17.288 1.00 86.25 110 SER A N 1
ATOM 858 C CA . SER A 1 110 ? -5.650 -6.406 17.253 1.00 86.25 110 SER A CA 1
ATOM 859 C C . SER A 1 110 ? -5.404 -7.690 18.066 1.00 86.25 110 SER A C 1
ATOM 861 O O . SER A 1 110 ? -6.221 -8.087 18.904 1.00 86.25 110 SER A O 1
ATOM 863 N N . ALA A 1 111 ? -4.238 -8.310 17.897 1.00 87.88 111 ALA A N 1
ATOM 864 C CA . ALA A 1 111 ? -3.860 -9.510 18.635 1.00 87.88 111 ALA A CA 1
ATOM 865 C C . ALA A 1 111 ? -3.726 -9.253 20.148 1.00 87.88 111 ALA A C 1
ATOM 867 O O . ALA A 1 111 ? -4.255 -10.020 20.952 1.00 87.88 111 ALA A O 1
ATOM 868 N N . ILE A 1 112 ? -3.084 -8.154 20.554 1.00 88.56 112 ILE A N 1
ATOM 869 C CA . ILE A 1 112 ? -2.889 -7.801 21.969 1.00 88.56 112 ILE A CA 1
ATOM 870 C C . ILE A 1 112 ? -4.222 -7.469 22.647 1.00 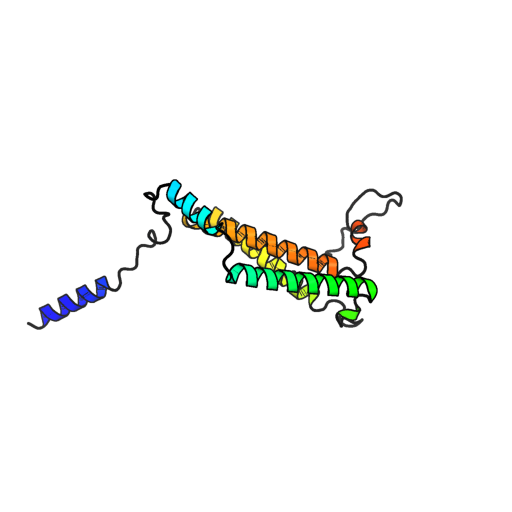88.56 112 ILE A C 1
ATOM 872 O O . ILE A 1 112 ? -4.471 -7.916 23.768 1.00 88.56 112 ILE A O 1
ATOM 876 N N . LEU A 1 113 ? -5.112 -6.724 21.986 1.00 85.56 113 LEU A N 1
ATOM 877 C CA . LEU A 1 113 ? -6.441 -6.428 22.530 1.00 85.56 113 LEU A CA 1
ATOM 878 C C . LEU A 1 113 ? -7.302 -7.689 22.665 1.00 85.56 113 LEU A C 1
ATOM 880 O O . LEU A 1 113 ? -8.140 -7.768 23.566 1.00 85.56 113 LEU A O 1
ATOM 884 N N . LEU A 1 114 ? -7.080 -8.683 21.799 1.00 84.69 114 LEU A N 1
ATOM 885 C CA . LEU A 1 114 ? -7.754 -9.975 21.898 1.00 84.69 114 LEU A CA 1
ATOM 886 C C . LEU A 1 114 ? -7.208 -10.761 23.090 1.00 84.69 114 LEU A C 1
ATOM 888 O O . LEU A 1 114 ? -7.984 -11.244 23.910 1.00 84.69 114 LEU A O 1
ATOM 892 N N . PHE A 1 115 ? -5.881 -10.831 23.209 1.00 89.56 115 PHE A N 1
ATOM 893 C CA . PHE A 1 115 ? -5.187 -11.539 24.282 1.00 89.56 115 PHE A CA 1
ATOM 894 C C . PHE A 1 115 ? -5.515 -10.977 25.670 1.00 89.56 115 PHE A C 1
ATOM 896 O O . PHE A 1 115 ? -5.747 -11.725 26.613 1.00 89.56 115 PHE A O 1
ATOM 903 N N . THR A 1 116 ? -5.589 -9.652 25.794 1.00 87.44 116 THR A N 1
ATOM 904 C CA . THR A 1 116 ? -5.913 -8.970 27.059 1.00 87.44 116 THR A CA 1
ATOM 905 C C . THR A 1 116 ? -7.398 -9.027 27.425 1.00 87.44 116 THR A C 1
ATOM 907 O O . THR A 1 116 ? -7.781 -8.541 28.487 1.00 87.44 116 THR A O 1
ATOM 910 N N . GLY A 1 117 ? -8.255 -9.597 26.568 1.00 78.25 117 GLY A N 1
ATOM 911 C CA . GLY A 1 117 ? -9.670 -9.835 26.863 1.00 78.25 117 GLY A CA 1
ATOM 912 C C . GLY A 1 117 ? -10.504 -8.575 27.126 1.00 78.25 117 GLY A C 1
ATOM 913 O O . GLY A 1 117 ? -11.636 -8.676 27.592 1.00 78.25 117 GLY A O 1
ATOM 914 N N . SER A 1 118 ? -9.989 -7.380 26.832 1.00 73.38 118 SER A N 1
ATOM 915 C CA . SER A 1 118 ? -10.587 -6.130 27.309 1.00 73.38 118 SER A CA 1
ATOM 916 C C . SER A 1 118 ? -11.811 -5.704 26.489 1.00 73.38 118 SER A C 1
ATOM 918 O O . SER A 1 118 ? -11.801 -5.836 25.273 1.00 73.38 118 SER A O 1
ATOM 920 N N . ASN A 1 119 ? -12.891 -5.204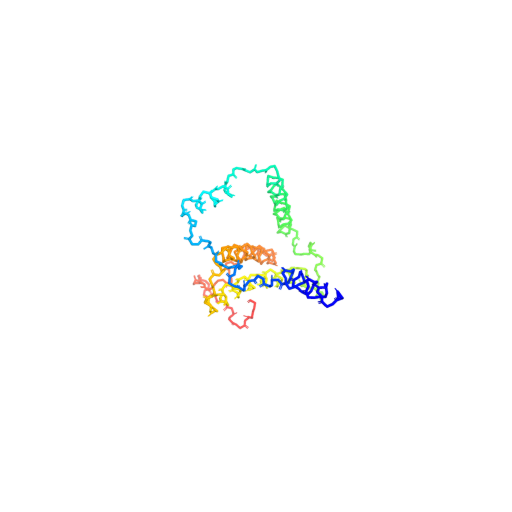 27.098 1.00 69.00 119 ASN A N 1
ATOM 921 C CA . ASN A 1 119 ? -14.167 -4.973 26.388 1.00 69.00 119 ASN A CA 1
ATOM 922 C C . ASN A 1 119 ? -14.212 -3.707 25.497 1.00 69.00 119 ASN A C 1
ATOM 924 O O . ASN A 1 119 ? -14.987 -3.675 24.542 1.00 69.00 119 ASN A O 1
ATOM 928 N N . TRP A 1 120 ? -13.332 -2.721 25.713 1.00 74.25 120 TRP A N 1
ATOM 929 C CA . TRP A 1 120 ? -13.261 -1.452 24.951 1.00 74.25 120 TRP A CA 1
ATOM 930 C C . TRP A 1 120 ? -12.678 -1.574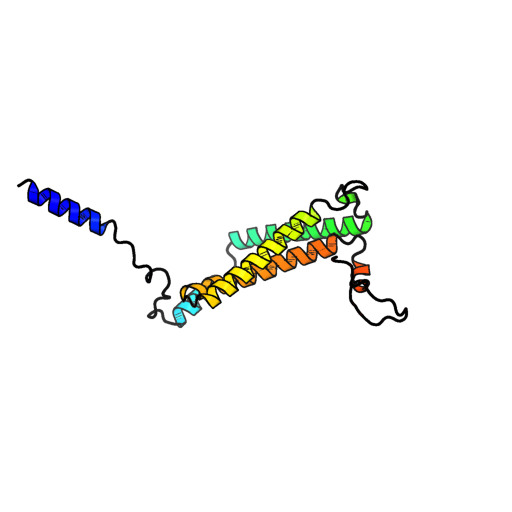 23.536 1.00 74.25 120 TRP A C 1
ATOM 932 O O . TRP A 1 120 ? -12.610 -0.604 22.786 1.00 74.25 120 TRP A O 1
ATOM 942 N N . ARG A 1 121 ? -12.256 -2.775 23.146 1.00 76.06 121 ARG A N 1
ATOM 943 C CA . ARG A 1 121 ? -11.605 -3.052 21.860 1.00 76.06 121 ARG A CA 1
ATOM 944 C C . ARG A 1 121 ? -12.533 -3.010 20.639 1.00 76.06 121 ARG A C 1
ATOM 946 O O . ARG A 1 121 ? -12.064 -2.811 19.522 1.00 76.06 121 ARG A O 1
ATOM 953 N N . ARG A 1 122 ? -13.846 -3.192 20.838 1.00 75.88 122 ARG A N 1
ATOM 954 C CA . ARG A 1 122 ? -14.855 -3.349 19.767 1.00 75.88 122 ARG A CA 1
ATOM 955 C C . ARG A 1 122 ? -14.819 -2.247 18.687 1.00 75.88 122 ARG A C 1
ATOM 957 O O . ARG A 1 122 ? -14.823 -2.615 17.515 1.00 75.88 122 ARG A O 1
ATOM 964 N N . PRO A 1 123 ? -14.743 -0.939 19.014 1.00 76.50 123 PRO A N 1
ATOM 965 C CA . PRO A 1 123 ? -14.659 0.109 17.991 1.00 76.50 123 PRO A CA 1
ATOM 966 C C . PRO A 1 123 ? -13.296 0.181 17.283 1.00 76.50 123 PRO A C 1
ATOM 968 O O . PRO A 1 123 ? -13.231 0.561 16.118 1.00 76.50 123 PRO A 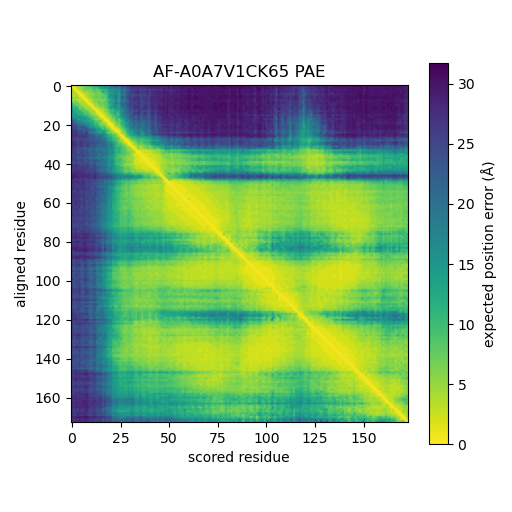O 1
ATOM 971 N N . ILE A 1 124 ? -12.205 -0.198 17.955 1.00 82.50 124 ILE A N 1
ATOM 972 C CA . ILE A 1 124 ? -10.836 -0.012 17.447 1.00 82.50 124 ILE A CA 1
ATOM 973 C C . ILE A 1 124 ? -10.471 -1.080 16.407 1.00 82.50 124 ILE A C 1
ATOM 975 O O . ILE A 1 124 ? -9.770 -0.780 15.443 1.00 82.50 124 ILE A O 1
ATOM 979 N N . TYR A 1 125 ? -10.981 -2.305 16.552 1.00 84.56 125 TYR A N 1
ATOM 980 C CA . TYR A 1 125 ? -10.627 -3.426 15.676 1.00 84.56 125 TYR A CA 1
ATOM 981 C C . TYR A 1 125 ? -10.861 -3.185 14.194 1.00 84.56 125 TYR A C 1
ATOM 983 O O . TYR A 1 125 ? -9.979 -3.439 13.384 1.00 84.56 125 TYR A O 1
ATOM 991 N N . ARG A 1 126 ? -12.032 -2.658 13.834 1.00 85.69 126 ARG A N 1
ATOM 992 C CA . ARG A 1 126 ? -12.385 -2.435 12.427 1.00 85.69 126 ARG A CA 1
ATOM 993 C C . ARG A 1 126 ? -11.494 -1.372 11.788 1.00 85.69 126 ARG A C 1
ATOM 995 O O . ARG A 1 126 ? -11.116 -1.500 10.628 1.00 85.69 126 ARG A O 1
ATOM 1002 N N . CYS A 1 127 ? -11.130 -0.344 12.555 1.00 87.31 127 CYS A N 1
ATOM 1003 C CA . CYS A 1 127 ? -10.193 0.685 12.114 1.00 87.31 127 CYS A CA 1
ATOM 1004 C C . CYS A 1 127 ? -8.772 0.124 11.972 1.00 87.31 127 CYS A C 1
ATOM 1006 O O . CYS A 1 127 ? -8.087 0.452 11.007 1.00 87.31 127 CYS A O 1
ATOM 1008 N N . ALA A 1 128 ? -8.346 -0.746 12.894 1.00 89.06 128 ALA A N 1
ATOM 1009 C CA . ALA A 1 128 ? -7.051 -1.414 12.821 1.00 89.06 128 ALA A CA 1
ATOM 1010 C C . ALA A 1 128 ? -6.962 -2.350 11.603 1.00 89.06 128 ALA A C 1
ATOM 1012 O O . ALA A 1 128 ? -5.991 -2.269 10.859 1.00 89.06 128 ALA A O 1
ATOM 1013 N N . GLU A 1 129 ? -7.988 -3.166 11.339 1.00 88.38 129 GLU A N 1
ATOM 1014 C CA . GLU A 1 129 ? -8.077 -4.021 10.143 1.00 88.38 129 GLU A CA 1
ATOM 1015 C C . GLU A 1 129 ? -8.105 -3.208 8.840 1.00 88.38 129 GLU A C 1
ATOM 1017 O O . GLU A 1 129 ? -7.433 -3.555 7.870 1.00 88.38 129 GLU A O 1
ATOM 1022 N N . ALA A 1 130 ? -8.833 -2.087 8.807 1.00 90.88 130 ALA A N 1
ATOM 1023 C CA . ALA A 1 130 ? -8.821 -1.198 7.647 1.00 90.88 130 ALA A CA 1
ATOM 1024 C C . ALA A 1 130 ? -7.424 -0.592 7.417 1.00 90.88 130 ALA A C 1
ATOM 1026 O O . ALA A 1 130 ? -6.938 -0.555 6.286 1.00 90.88 130 ALA A O 1
ATOM 1027 N N . MET A 1 131 ? -6.747 -0.154 8.484 1.00 93.12 131 MET A N 1
ATOM 1028 C CA . MET A 1 131 ? -5.397 0.406 8.408 1.00 93.12 131 MET A CA 1
ATOM 1029 C C . MET A 1 131 ? -4.390 -0.603 7.848 1.00 93.12 131 MET A C 1
ATOM 1031 O O . MET A 1 131 ? -3.577 -0.234 6.994 1.00 93.12 131 MET A O 1
ATOM 1035 N N . THR A 1 132 ? -4.437 -1.864 8.292 1.00 94.69 132 THR A N 1
ATOM 1036 C CA . THR A 1 132 ? -3.542 -2.907 7.769 1.00 94.69 132 THR A CA 1
ATOM 1037 C C . THR A 1 132 ? -3.816 -3.181 6.299 1.00 94.69 132 THR A C 1
ATOM 1039 O O . THR A 1 132 ? -2.879 -3.191 5.503 1.00 94.69 132 THR A O 1
ATOM 1042 N N . PHE A 1 133 ? -5.085 -3.295 5.907 1.00 93.50 133 PHE A N 1
ATOM 1043 C CA . PHE A 1 133 ? -5.466 -3.519 4.516 1.00 93.50 133 PHE A CA 1
ATOM 1044 C C . PHE A 1 133 ? -4.957 -2.410 3.583 1.00 93.50 133 PHE A C 1
ATOM 1046 O O . PHE A 1 133 ? -4.286 -2.698 2.592 1.00 93.50 133 PHE A O 1
ATOM 1053 N N . PHE A 1 134 ? -5.196 -1.137 3.915 1.00 93.31 134 PHE A N 1
ATOM 1054 C CA . PHE A 1 134 ? -4.738 -0.023 3.075 1.00 93.31 134 PHE A CA 1
ATOM 1055 C C . PHE A 1 134 ? -3.211 0.125 3.059 1.00 93.31 134 PHE A C 1
ATOM 1057 O O . PHE A 1 134 ? -2.643 0.456 2.017 1.00 93.31 134 PHE A O 1
ATOM 1064 N N . SER A 1 135 ? -2.535 -0.178 4.171 1.00 94.50 135 SER A N 1
ATOM 1065 C CA . SER A 1 135 ? -1.067 -0.181 4.218 1.00 94.50 135 SER A CA 1
ATOM 1066 C C . SER A 1 135 ? -0.480 -1.271 3.317 1.00 94.50 135 SER A C 1
ATOM 1068 O O . SER A 1 135 ? 0.472 -1.013 2.583 1.00 94.50 135 SER A O 1
ATOM 1070 N N . LEU A 1 136 ? -1.073 -2.470 3.300 1.00 95.19 136 LEU A N 1
ATOM 1071 C CA . LEU A 1 136 ? -0.641 -3.563 2.424 1.00 95.19 136 LEU A CA 1
ATOM 1072 C C . LEU A 1 136 ? -0.901 -3.276 0.943 1.00 95.19 136 LEU A C 1
ATOM 1074 O O . LEU A 1 136 ? -0.080 -3.642 0.103 1.00 95.19 136 LEU A O 1
ATOM 1078 N N . LEU A 1 137 ? -1.990 -2.579 0.606 1.00 94.56 137 LEU A N 1
ATOM 1079 C CA . LEU A 1 137 ? -2.212 -2.111 -0.764 1.00 94.56 137 LEU A CA 1
ATOM 1080 C C . LEU A 1 137 ? -1.098 -1.157 -1.218 1.00 94.56 137 LEU A C 1
ATOM 1082 O O . LEU A 1 137 ? -0.584 -1.306 -2.325 1.00 94.56 137 LEU A O 1
ATOM 1086 N N . ALA A 1 138 ? -0.673 -0.223 -0.360 1.00 92.88 138 ALA A N 1
ATOM 1087 C CA . ALA A 1 138 ? 0.450 0.666 -0.661 1.00 92.88 138 ALA A CA 1
ATOM 1088 C C . ALA A 1 138 ? 1.771 -0.109 -0.820 1.00 92.88 138 ALA A C 1
ATOM 1090 O O . ALA A 1 138 ? 2.511 0.126 -1.777 1.00 92.88 138 ALA A O 1
ATOM 1091 N N . VAL A 1 139 ? 2.031 -1.087 0.058 1.00 95.00 139 VAL A N 1
ATOM 1092 C CA . VAL A 1 139 ? 3.180 -2.004 -0.050 1.00 95.00 139 VAL A CA 1
ATOM 1093 C C . VAL A 1 139 ? 3.192 -2.718 -1.403 1.00 95.00 139 VAL A C 1
ATOM 1095 O O . VAL A 1 139 ? 4.215 -2.726 -2.086 1.00 95.00 139 VAL A O 1
ATOM 1098 N N . GLN A 1 140 ? 2.054 -3.274 -1.825 1.00 92.25 140 GLN A N 1
ATOM 1099 C CA . GLN A 1 140 ? 1.937 -3.991 -3.093 1.00 92.25 140 GLN A CA 1
ATOM 1100 C C . GLN A 1 140 ? 2.249 -3.095 -4.298 1.00 92.25 140 GLN A C 1
ATOM 1102 O O . GLN A 1 140 ? 2.899 -3.543 -5.247 1.00 92.25 140 GLN A O 1
ATOM 1107 N N . VAL A 1 141 ? 1.810 -1.836 -4.267 1.00 90.69 141 VAL A N 1
ATOM 1108 C CA . VAL A 1 141 ? 2.103 -0.863 -5.327 1.00 90.69 141 VAL A CA 1
ATOM 1109 C C . VAL A 1 141 ? 3.600 -0.558 -5.384 1.00 90.69 141 VAL A C 1
ATOM 1111 O O . VAL A 1 141 ? 4.177 -0.607 -6.468 1.00 90.69 141 VAL A O 1
ATOM 1114 N N . ILE A 1 142 ? 4.251 -0.319 -4.241 1.00 90.00 142 ILE A N 1
ATOM 1115 C CA . ILE A 1 142 ? 5.694 -0.030 -4.184 1.00 90.00 142 ILE A CA 1
ATOM 1116 C C . ILE A 1 142 ? 6.514 -1.230 -4.673 1.00 90.00 142 ILE A C 1
ATOM 1118 O O . ILE A 1 142 ? 7.460 -1.044 -5.432 1.00 90.00 142 ILE A O 1
ATOM 1122 N N . LEU A 1 143 ? 6.121 -2.460 -4.323 1.00 89.94 143 LEU A N 1
ATOM 1123 C CA . LEU A 1 143 ? 6.759 -3.676 -4.841 1.00 89.94 143 LEU A CA 1
ATOM 1124 C C . LEU A 1 143 ? 6.641 -3.775 -6.366 1.00 89.94 143 LEU A C 1
ATOM 1126 O O . LEU A 1 143 ? 7.624 -4.054 -7.050 1.00 89.94 143 LEU A O 1
ATOM 1130 N N . MET A 1 144 ? 5.452 -3.507 -6.909 1.00 88.44 144 MET A N 1
ATOM 1131 C CA . MET A 1 144 ? 5.220 -3.518 -8.356 1.00 88.44 144 MET A CA 1
ATOM 1132 C C . MET A 1 144 ? 6.046 -2.438 -9.070 1.00 88.44 144 MET A C 1
ATOM 1134 O O . MET A 1 144 ? 6.541 -2.668 -10.172 1.00 88.44 144 MET A O 1
ATOM 1138 N N . MET A 1 145 ? 6.203 -1.272 -8.439 1.00 87.50 145 MET A N 1
ATOM 1139 C CA . MET A 1 145 ? 7.010 -0.159 -8.936 1.00 87.50 145 MET A CA 1
ATOM 1140 C C . MET A 1 145 ? 8.510 -0.448 -8.864 1.00 87.50 145 MET A C 1
ATOM 1142 O O . MET A 1 145 ? 9.225 -0.128 -9.804 1.00 87.50 145 MET A O 1
ATOM 1146 N N . HIS A 1 146 ? 9.005 -1.072 -7.798 1.00 88.00 146 HIS A N 1
ATOM 1147 C CA . HIS A 1 146 ? 10.435 -1.337 -7.626 1.00 88.00 146 HIS A CA 1
ATOM 1148 C C . HIS A 1 146 ? 10.991 -2.288 -8.699 1.00 88.00 146 HIS A C 1
ATOM 1150 O O . HIS A 1 146 ? 12.136 -2.170 -9.140 1.00 88.00 146 HIS A O 1
ATOM 1156 N N . VAL A 1 147 ? 10.172 -3.225 -9.182 1.00 86.62 147 VAL A N 1
ATOM 1157 C CA . VAL A 1 147 ? 10.582 -4.150 -10.240 1.00 86.62 147 VAL A CA 1
ATOM 1158 C C . VAL A 1 147 ? 10.639 -3.412 -11.578 1.00 86.62 147 VAL A C 1
ATOM 1160 O O . VAL A 1 147 ? 9.617 -3.053 -12.152 1.00 86.62 147 VAL A O 1
ATOM 1163 N N . GLY A 1 148 ? 11.835 -3.272 -12.157 1.00 82.69 148 GLY A N 1
ATOM 1164 C CA . GLY A 1 148 ? 12.023 -2.549 -13.427 1.00 82.69 148 GLY A CA 1
ATOM 1165 C C . GLY A 1 148 ? 11.266 -3.127 -14.633 1.00 82.69 148 GLY A C 1
ATOM 1166 O O . GLY A 1 148 ? 11.113 -2.454 -15.649 1.00 82.69 148 GLY A O 1
ATOM 1167 N N . LYS A 1 149 ? 10.786 -4.374 -14.541 1.00 86.75 149 LYS A N 1
ATOM 1168 C CA . LYS A 1 149 ? 9.911 -5.022 -15.533 1.00 86.75 149 LYS A CA 1
ATOM 1169 C C . LYS A 1 149 ? 8.729 -5.699 -14.832 1.00 86.75 149 LYS A C 1
ATOM 1171 O O . LYS A 1 149 ? 8.763 -6.921 -14.660 1.00 86.75 149 LYS A O 1
ATOM 1176 N N . PRO A 1 150 ? 7.677 -4.954 -14.454 1.00 86.12 150 PRO A N 1
ATOM 1177 C CA . PRO A 1 150 ? 6.571 -5.490 -13.655 1.00 86.12 150 PRO A CA 1
ATOM 1178 C C . PRO A 1 150 ? 5.835 -6.645 -14.352 1.00 86.12 150 PRO A C 1
ATOM 1180 O O . PRO A 1 150 ? 5.395 -7.590 -13.707 1.00 86.12 150 PRO A O 1
ATOM 1183 N N . TRP A 1 151 ? 5.794 -6.664 -15.689 1.00 86.81 151 TRP A N 1
ATOM 1184 C CA . TRP A 1 151 ? 5.203 -7.770 -16.454 1.00 86.81 151 TRP A CA 1
ATOM 1185 C C . TRP A 1 151 ? 5.940 -9.106 -16.306 1.00 86.81 151 TRP A C 1
ATOM 1187 O O . TRP A 1 151 ? 5.395 -10.123 -16.708 1.00 86.81 151 TRP A O 1
ATOM 1197 N N . ARG A 1 152 ? 7.167 -9.143 -15.765 1.00 87.25 152 ARG A N 1
ATOM 1198 C CA . ARG A 1 152 ? 7.913 -10.387 -15.493 1.00 87.25 152 ARG A CA 1
ATOM 1199 C C . ARG A 1 152 ? 7.742 -10.894 -14.060 1.00 87.25 152 ARG A C 1
ATOM 1201 O O . ARG A 1 152 ? 8.347 -11.909 -13.724 1.00 87.25 152 ARG A O 1
ATOM 1208 N N . PHE A 1 153 ? 6.918 -10.237 -13.243 1.00 85.12 153 PHE A N 1
ATOM 1209 C CA . PHE A 1 153 ? 6.690 -10.610 -11.845 1.00 85.12 153 PHE A CA 1
ATOM 1210 C C . PHE A 1 153 ? 6.249 -12.074 -11.676 1.00 85.12 153 PHE A C 1
ATOM 1212 O O . PHE A 1 153 ? 6.649 -12.739 -10.728 1.00 85.12 153 PHE A O 1
ATOM 1219 N N . PHE A 1 154 ? 5.521 -12.631 -12.649 1.00 85.44 154 PHE A N 1
ATOM 1220 C CA . PHE A 1 154 ? 5.061 -14.022 -12.611 1.00 85.44 154 PHE A CA 1
ATOM 1221 C C . PHE A 1 154 ? 6.189 -15.066 -12.512 1.00 85.44 154 PHE A C 1
ATOM 1223 O O . PHE A 1 154 ? 5.933 -16.176 -12.062 1.00 85.44 154 PHE A O 1
ATOM 1230 N N . TYR A 1 155 ? 7.434 -14.738 -12.882 1.00 86.69 155 TYR A N 1
ATOM 1231 C CA . TYR A 1 155 ? 8.577 -15.648 -12.719 1.00 86.69 155 TYR A CA 1
ATOM 1232 C C . TYR A 1 155 ? 9.058 -15.795 -11.269 1.00 86.69 155 TYR A C 1
ATOM 1234 O O . TYR A 1 155 ? 9.841 -16.699 -10.996 1.00 86.69 155 TYR A O 1
ATOM 1242 N N . MET A 1 156 ? 8.610 -14.935 -10.350 1.00 84.69 156 MET A N 1
ATOM 1243 C CA . MET A 1 156 ? 8.890 -15.070 -8.915 1.00 84.69 156 MET A CA 1
ATOM 1244 C C . MET A 1 156 ? 7.980 -16.098 -8.236 1.00 84.69 156 MET A C 1
ATOM 1246 O O . MET A 1 156 ? 8.290 -16.561 -7.142 1.00 84.69 156 MET A O 1
ATOM 1250 N N . LEU A 1 157 ? 6.866 -16.475 -8.870 1.00 87.06 157 LEU A N 1
ATOM 1251 C CA . LEU A 1 157 ? 5.965 -17.482 -8.326 1.00 87.06 157 LEU A CA 1
ATOM 1252 C C . LEU A 1 157 ? 6.472 -18.890 -8.671 1.00 87.06 157 LEU A C 1
ATOM 1254 O O . LEU A 1 157 ? 6.837 -19.144 -9.823 1.00 87.06 157 LEU A O 1
ATOM 1258 N N . PRO A 1 158 ? 6.465 -19.831 -7.712 1.00 88.12 158 PRO A N 1
ATOM 1259 C CA . PRO A 1 158 ? 6.803 -21.218 -7.987 1.00 88.12 158 PRO A CA 1
ATOM 1260 C C . PRO A 1 158 ? 5.634 -21.887 -8.724 1.00 88.12 158 PRO A C 1
ATOM 1262 O O . PRO A 1 158 ? 4.703 -22.395 -8.103 1.00 88.12 158 PRO A O 1
ATOM 1265 N N . TYR A 1 159 ? 5.667 -21.877 -10.058 1.00 87.12 159 TYR A N 1
ATOM 1266 C CA . TYR A 1 159 ? 4.707 -22.599 -10.894 1.00 87.12 159 TYR A CA 1
ATOM 1267 C C . TYR A 1 159 ? 5.433 -23.485 -11.918 1.00 87.12 159 TYR A C 1
ATOM 1269 O O . TYR A 1 159 ? 6.504 -23.114 -12.412 1.00 87.12 159 TYR A O 1
ATOM 1277 N N . PRO A 1 160 ? 4.870 -24.656 -12.262 1.00 88.31 160 PRO A N 1
ATOM 1278 C CA . PRO A 1 160 ? 5.459 -25.523 -13.271 1.00 88.31 160 PRO A CA 1
ATOM 1279 C C . PRO A 1 160 ? 5.402 -24.836 -14.641 1.00 88.31 160 PRO A C 1
ATOM 1281 O O . PRO A 1 160 ? 4.329 -24.501 -15.141 1.00 88.31 160 PRO A O 1
ATOM 1284 N N . ASN A 1 161 ? 6.565 -24.631 -15.259 1.00 86.88 161 ASN A N 1
ATOM 1285 C CA . ASN A 1 161 ? 6.681 -24.069 -16.602 1.00 86.88 161 ASN A CA 1
ATOM 1286 C C . ASN A 1 161 ? 7.305 -25.076 -17.578 1.00 86.88 161 ASN A C 1
ATOM 1288 O O . ASN A 1 161 ? 8.035 -25.984 -17.185 1.00 86.88 161 ASN A O 1
ATOM 1292 N N . TYR A 1 162 ? 7.071 -24.861 -18.874 1.00 89.62 162 TYR A N 1
ATOM 1293 C CA . TYR A 1 162 ? 7.622 -25.683 -19.961 1.00 89.62 162 TYR A CA 1
ATOM 1294 C C . TYR A 1 162 ? 9.158 -25.748 -19.999 1.00 89.62 162 TYR A C 1
ATOM 1296 O O . TYR A 1 162 ? 9.719 -26.637 -20.626 1.00 89.62 162 TYR A O 1
ATOM 1304 N N . ARG A 1 163 ? 9.847 -24.795 -19.362 1.00 86.62 163 ARG A N 1
ATOM 1305 C CA . ARG A 1 163 ? 11.313 -24.711 -19.317 1.00 86.62 163 ARG A CA 1
ATOM 1306 C C . ARG A 1 163 ? 11.904 -25.402 -18.085 1.00 86.62 163 ARG A C 1
ATOM 1308 O O . ARG A 1 163 ? 13.117 -25.365 -17.911 1.00 86.62 163 ARG A O 1
ATOM 1315 N N . THR A 1 164 ? 11.080 -26.004 -17.221 1.00 87.88 164 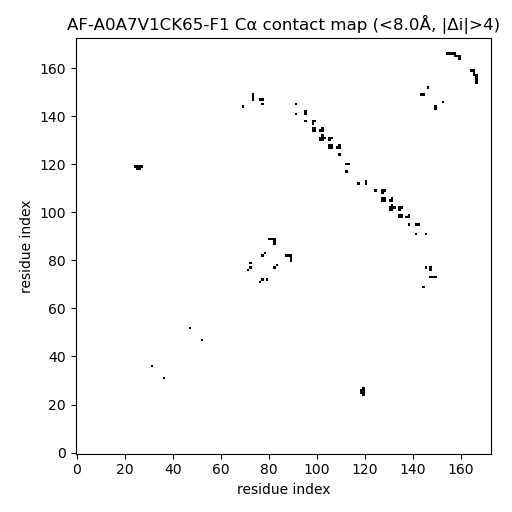THR A N 1
ATOM 1316 C CA . THR A 1 164 ? 11.489 -26.627 -15.947 1.00 87.88 164 THR A CA 1
ATOM 1317 C C . THR A 1 164 ? 12.339 -25.714 -15.049 1.00 87.88 164 THR A C 1
ATOM 1319 O O . THR A 1 164 ? 13.151 -26.182 -14.255 1.00 87.88 164 THR A O 1
ATOM 1322 N N . LEU A 1 165 ? 12.168 -24.393 -15.179 1.00 87.12 165 LEU A N 1
ATOM 1323 C CA . LEU A 1 165 ? 12.898 -23.404 -14.385 1.00 87.12 165 LEU A CA 1
ATOM 1324 C C . LEU A 1 165 ? 12.193 -23.185 -13.047 1.00 87.12 165 LEU A C 1
ATOM 1326 O O . LEU A 1 165 ? 10.980 -22.975 -13.030 1.00 87.12 165 LEU A O 1
ATOM 1330 N N . TRP A 1 166 ? 12.969 -23.172 -11.965 1.00 85.69 166 TRP A N 1
ATOM 1331 C CA . TRP A 1 166 ? 12.496 -22.949 -10.598 1.00 85.69 166 TRP A CA 1
ATOM 1332 C C . TRP A 1 166 ? 13.042 -21.645 -10.016 1.00 85.69 166 TRP A C 1
ATOM 1334 O O . TRP A 1 166 ? 14.089 -21.148 -10.437 1.00 85.69 166 TRP A O 1
ATOM 1344 N N . THR A 1 167 ? 12.328 -21.103 -9.032 1.00 86.25 167 THR A N 1
ATOM 1345 C CA . THR A 1 167 ? 12.767 -19.951 -8.242 1.00 86.25 167 THR A CA 1
ATOM 1346 C C . THR A 1 167 ? 13.861 -20.360 -7.254 1.00 86.25 167 THR A C 1
ATOM 1348 O O . THR A 1 167 ? 13.935 -21.506 -6.806 1.00 86.25 167 THR A O 1
ATOM 1351 N N . ASN A 1 168 ? 14.751 -19.425 -6.920 1.00 86.94 168 ASN A N 1
ATOM 1352 C CA . ASN A 1 168 ? 15.816 -19.674 -5.954 1.00 86.94 168 ASN A CA 1
ATOM 1353 C C . ASN A 1 168 ? 15.327 -19.372 -4.529 1.00 86.94 168 ASN A C 1
ATOM 1355 O O . ASN A 1 168 ? 15.232 -18.211 -4.146 1.00 86.94 168 ASN A O 1
ATOM 1359 N N . PHE A 1 169 ? 15.085 -20.413 -3.728 1.00 84.75 169 PHE A N 1
ATOM 1360 C CA . PHE A 1 169 ? 14.615 -20.288 -2.338 1.00 84.75 169 PHE A CA 1
ATOM 1361 C C . PHE A 1 169 ? 15.685 -19.845 -1.326 1.00 84.75 169 PHE A C 1
ATOM 1363 O O . PHE A 1 169 ? 15.402 -19.753 -0.136 1.00 84.75 169 PHE A O 1
ATOM 1370 N N . ARG A 1 170 ? 16.928 -19.605 -1.761 1.00 86.75 170 ARG A N 1
ATOM 1371 C CA . ARG A 1 170 ? 17.995 -19.073 -0.893 1.00 86.75 170 ARG A CA 1
ATOM 1372 C C . ARG A 1 170 ? 18.008 -17.545 -0.850 1.00 86.75 170 ARG A C 1
ATOM 1374 O O . ARG A 1 170 ? 18.681 -16.980 0.005 1.00 86.75 170 ARG A O 1
ATOM 1381 N N . SER A 1 171 ? 17.316 -16.892 -1.784 1.00 81.38 171 SER A N 1
ATOM 1382 C CA . SER A 1 171 ? 17.136 -15.442 -1.771 1.00 81.38 171 SER A CA 1
ATOM 1383 C C . SER A 1 171 ? 16.195 -15.057 -0.633 1.00 81.38 171 SER A C 1
ATOM 1385 O O . SER A 1 171 ? 15.128 -15.646 -0.496 1.00 81.38 171 SER A O 1
ATOM 1387 N N . ALA A 1 172 ? 16.594 -14.072 0.174 1.00 68.50 172 ALA A N 1
ATOM 1388 C CA . ALA A 1 172 ? 15.718 -13.436 1.163 1.00 68.50 172 ALA A CA 1
ATOM 1389 C C . ALA A 1 172 ? 14.784 -12.378 0.539 1.00 68.50 172 ALA A C 1
ATOM 1391 O O . ALA A 1 172 ? 13.962 -11.796 1.245 1.00 68.50 172 ALA A O 1
ATOM 1392 N N . LEU A 1 173 ? 14.967 -12.111 -0.758 1.00 61.84 173 LEU A N 1
ATOM 1393 C CA . LEU A 1 173 ? 14.170 -11.212 -1.589 1.00 61.84 173 LEU A CA 1
ATOM 1394 C C . LEU A 1 173 ? 13.127 -12.000 -2.373 1.00 61.84 173 LEU A C 1
ATOM 1396 O O . LEU A 1 173 ? 13.526 -13.069 -2.902 1.00 61.84 173 LEU A O 1
#

Mean predicted aligned error: 11.9 Å